Protein AF-A0A8H5HR33-F1 (afdb_monomer)

Structure (mmCIF, N/CA/C/O backbone):
data_AF-A0A8H5HR33-F1
#
_entry.id   AF-A0A8H5HR33-F1
#
loop_
_atom_site.group_PDB
_atom_site.id
_atom_site.type_symbol
_atom_site.label_atom_id
_atom_site.label_alt_id
_atom_site.label_comp_id
_atom_site.label_asym_id
_atom_site.label_entity_id
_atom_site.label_seq_id
_atom_site.pdbx_PDB_ins_code
_atom_site.Cartn_x
_atom_site.Cartn_y
_atom_site.Cartn_z
_atom_site.occupancy
_atom_site.B_iso_or_equiv
_atom_site.auth_seq_id
_atom_site.auth_comp_id
_atom_site.auth_asym_id
_atom_site.auth_atom_id
_atom_site.pdbx_PDB_model_num
ATOM 1 N N . MET A 1 1 ? 7.075 -16.336 92.553 1.00 42.78 1 MET A N 1
ATOM 2 C CA . MET A 1 1 ? 7.978 -15.197 92.285 1.00 42.78 1 MET A CA 1
ATOM 3 C C . MET A 1 1 ? 7.146 -14.008 91.811 1.00 42.78 1 MET A C 1
ATOM 5 O O . MET A 1 1 ? 6.263 -14.226 91.002 1.00 42.78 1 MET A O 1
ATOM 9 N N . ALA A 1 2 ? 7.420 -12.825 92.387 1.00 45.81 2 ALA A N 1
ATOM 10 C CA . ALA A 1 2 ? 7.205 -11.441 91.902 1.00 45.81 2 ALA A CA 1
ATOM 11 C C . ALA A 1 2 ? 5.854 -11.058 91.227 1.00 45.81 2 ALA A C 1
ATOM 13 O O . ALA A 1 2 ? 5.555 -11.511 90.136 1.00 45.81 2 ALA A O 1
ATOM 14 N N . ARG A 1 3 ? 4.968 -10.295 91.904 1.00 43.72 3 ARG A N 1
ATOM 15 C CA . ARG A 1 3 ? 4.851 -8.801 91.994 1.00 43.72 3 ARG A CA 1
ATOM 16 C C . ARG A 1 3 ? 4.029 -8.199 90.823 1.00 43.72 3 ARG A C 1
ATOM 18 O O . ARG A 1 3 ? 4.468 -8.273 89.694 1.00 43.72 3 ARG A O 1
ATOM 25 N N . SER A 1 4 ? 2.807 -7.683 91.067 1.00 41.06 4 SER A N 1
ATOM 26 C CA . SER A 1 4 ? 2.490 -6.276 91.465 1.00 41.06 4 SER A CA 1
ATOM 27 C C . SER A 1 4 ? 2.310 -5.370 90.227 1.00 41.06 4 SER A C 1
ATOM 29 O O . SER A 1 4 ? 3.161 -5.430 89.361 1.00 41.06 4 SER A O 1
ATOM 31 N N . ARG A 1 5 ? 1.338 -4.460 90.046 1.00 48.19 5 ARG A N 1
ATOM 32 C CA . ARG A 1 5 ? 0.238 -3.821 90.817 1.00 48.19 5 ARG A CA 1
ATOM 33 C C . ARG A 1 5 ? -0.598 -3.013 89.775 1.00 48.19 5 ARG A C 1
ATOM 35 O O . ARG A 1 5 ? -0.009 -2.603 88.789 1.00 48.19 5 ARG A O 1
ATOM 42 N N . LYS A 1 6 ? -1.936 -2.878 89.913 1.00 41.66 6 LYS A N 1
ATOM 43 C CA . LYS A 1 6 ? -2.703 -1.642 90.300 1.00 41.66 6 LYS A CA 1
ATOM 44 C C . LYS A 1 6 ? -2.558 -0.476 89.283 1.00 41.66 6 LYS A C 1
ATOM 46 O O . LYS A 1 6 ? -1.456 -0.209 88.859 1.00 41.66 6 LYS A O 1
ATOM 51 N N . SER A 1 7 ? -3.538 0.343 88.902 1.00 39.16 7 SER A N 1
ATOM 52 C CA . SER A 1 7 ? -4.813 0.795 89.481 1.00 39.16 7 SER A CA 1
ATOM 53 C C . SER A 1 7 ? -5.535 1.622 88.386 1.00 39.16 7 SER A C 1
ATOM 55 O O . SER A 1 7 ? -4.840 2.266 87.614 1.00 39.16 7 SER A O 1
ATOM 57 N N . LYS A 1 8 ? -6.859 1.541 88.212 1.00 41.00 8 LYS A N 1
ATOM 58 C CA . LYS A 1 8 ? -7.897 2.430 88.795 1.00 41.00 8 LYS A CA 1
ATOM 59 C C . LYS A 1 8 ? -8.090 3.777 88.061 1.00 41.00 8 LYS A C 1
ATOM 61 O O . LYS A 1 8 ? -7.133 4.515 87.892 1.00 41.00 8 LYS A O 1
ATOM 66 N N . HIS A 1 9 ? -9.379 4.111 87.885 1.00 35.78 9 HIS A N 1
ATOM 67 C CA . HIS A 1 9 ? -9.977 5.445 87.667 1.00 35.78 9 HIS A CA 1
ATOM 68 C C . HIS A 1 9 ? -9.921 5.998 86.234 1.00 35.78 9 HIS A C 1
ATOM 70 O O . HIS A 1 9 ? -8.937 5.800 85.548 1.00 35.78 9 HIS A O 1
ATOM 76 N N . SER A 1 10 ? -10.904 6.738 85.725 1.00 32.34 10 SER A N 1
ATOM 77 C CA . SER A 1 10 ? -12.262 7.056 86.169 1.00 32.34 10 SER A CA 1
ATOM 78 C C . SER A 1 10 ? -13.011 7.571 84.946 1.00 32.34 10 SER A C 1
ATOM 80 O O . SER A 1 10 ? -12.447 8.282 84.125 1.00 32.34 10 SER A O 1
ATOM 82 N N . GLN A 1 11 ? -14.287 7.238 84.895 1.00 48.03 11 GLN A N 1
ATOM 83 C CA . GLN A 1 11 ? -15.354 7.937 84.189 1.00 48.03 11 GLN A CA 1
ATOM 84 C C . GLN A 1 11 ? -15.266 9.464 84.399 1.00 48.03 11 GLN A C 1
ATOM 86 O O . GLN A 1 11 ? -15.135 9.839 85.561 1.00 48.03 11 GLN A O 1
ATOM 91 N N . VAL A 1 12 ?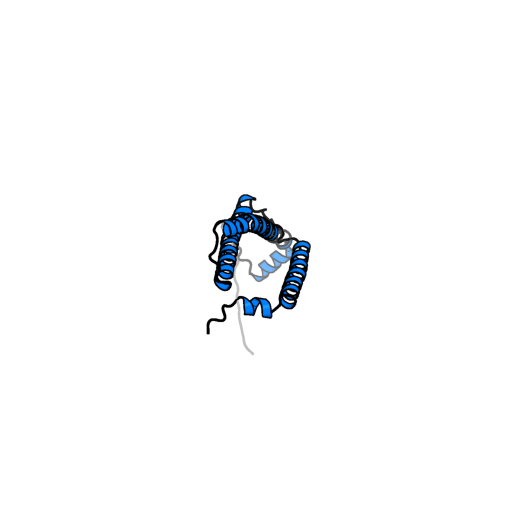 -15.375 10.296 83.348 1.00 33.28 12 VAL A N 1
ATOM 92 C CA . VAL A 1 12 ? -16.140 11.570 83.312 1.00 33.28 12 VAL A CA 1
ATOM 93 C C . VAL A 1 12 ? -16.407 11.970 81.845 1.00 33.28 12 VAL A C 1
ATOM 95 O O . VAL A 1 12 ? -15.515 11.987 81.006 1.00 33.28 12 VAL A O 1
ATOM 98 N N . ASP A 1 13 ? -17.685 12.249 81.624 1.00 42.72 13 ASP A N 1
ATOM 99 C CA . ASP A 1 13 ? -18.438 12.796 80.493 1.00 42.72 13 ASP A CA 1
ATOM 100 C C . ASP A 1 13 ? -18.051 14.247 80.135 1.00 42.72 13 ASP A C 1
ATOM 102 O O . ASP A 1 13 ? -17.783 15.014 81.057 1.00 42.72 13 ASP A O 1
ATOM 106 N N . SER A 1 14 ? -18.048 14.635 78.849 1.00 32.28 14 SER A N 1
ATOM 107 C CA . SER A 1 14 ? -18.233 16.021 78.349 1.00 32.28 14 SER A CA 1
ATOM 108 C C . SER A 1 14 ? -18.225 16.070 76.810 1.00 32.28 14 SER A C 1
ATOM 110 O O . SER A 1 14 ? -17.175 16.061 76.178 1.00 32.28 14 SER A O 1
ATOM 112 N N . SER A 1 15 ? -19.426 16.114 76.241 1.00 40.84 15 SER A N 1
ATOM 113 C CA . SER A 1 15 ? -19.869 16.876 75.064 1.00 40.84 15 SER A CA 1
ATOM 114 C C . SER A 1 15 ? -18.819 17.606 74.201 1.00 40.84 15 SER A C 1
ATOM 116 O O . SER A 1 15 ? -18.403 18.698 74.572 1.00 40.84 15 SER A O 1
ATOM 118 N N . GLU A 1 16 ? -18.558 17.110 72.985 1.00 37.34 16 GLU A N 1
ATOM 119 C CA . GLU A 1 16 ? -18.146 17.912 71.815 1.00 37.34 16 GLU A CA 1
ATOM 120 C C . GLU A 1 16 ? -18.753 17.319 70.521 1.00 37.34 16 GLU A C 1
ATOM 122 O O . GLU A 1 16 ? -19.036 16.125 70.431 1.00 37.34 16 GLU A O 1
ATOM 127 N N . GLU A 1 17 ? -19.041 18.198 69.561 1.00 38.94 17 GLU A N 1
ATOM 128 C CA . GLU A 1 17 ? -19.756 17.984 68.294 1.00 38.94 17 GLU A CA 1
ATOM 129 C C . GLU A 1 17 ? -19.160 16.907 67.353 1.00 38.94 17 GLU A C 1
ATOM 131 O O . GLU A 1 17 ? -17.983 16.562 67.456 1.00 38.94 17 GLU A O 1
ATOM 136 N N . PRO A 1 18 ? -19.947 16.366 66.393 1.00 43.78 18 PRO A N 1
ATOM 137 C CA . PRO A 1 18 ? -19.575 15.183 65.627 1.00 43.78 18 PRO A CA 1
ATOM 138 C C . PRO A 1 18 ? -18.646 15.533 64.456 1.00 43.78 18 PRO A C 1
ATOM 140 O O . PRO A 1 18 ? -19.072 15.638 63.306 1.00 43.78 18 PRO A O 1
ATOM 143 N N . THR A 1 19 ? -17.349 15.647 64.716 1.00 39.72 19 THR A N 1
ATOM 144 C CA . THR A 1 19 ? -16.307 15.531 63.686 1.00 39.72 19 THR A CA 1
ATOM 145 C C . THR A 1 19 ? -15.892 14.065 63.584 1.00 39.72 19 THR A C 1
ATOM 147 O O . THR A 1 19 ? -14.929 13.593 64.179 1.00 39.72 19 THR A O 1
ATOM 150 N N . GLY A 1 20 ? -16.712 13.301 62.858 1.00 44.59 20 GLY A N 1
ATOM 151 C CA . GLY A 1 20 ? -16.560 11.862 62.658 1.00 44.59 20 GLY A CA 1
ATOM 152 C C . GLY A 1 20 ? -15.362 11.492 61.785 1.00 44.59 20 GLY A C 1
ATOM 153 O O . GLY A 1 20 ? -15.531 11.098 60.637 1.00 44.59 20 GLY A O 1
ATOM 154 N N . THR A 1 21 ? -14.159 11.560 62.341 1.00 45.94 21 THR A N 1
ATOM 155 C CA . THR A 1 21 ? -13.017 10.748 61.909 1.00 45.94 21 THR A CA 1
ATOM 156 C C . THR A 1 21 ? -12.676 9.802 63.046 1.00 45.94 21 THR A C 1
ATOM 158 O O . THR A 1 21 ? -11.679 9.952 63.745 1.00 45.94 21 THR A O 1
ATOM 161 N N . THR A 1 22 ? -13.563 8.835 63.274 1.00 50.38 22 THR A N 1
ATOM 162 C CA . THR A 1 22 ? -13.191 7.620 63.990 1.00 50.38 22 THR A CA 1
ATOM 163 C C . THR A 1 22 ? -12.122 6.962 63.126 1.00 50.38 22 THR A C 1
ATOM 165 O O . THR A 1 22 ? -12.430 6.446 62.052 1.00 50.38 22 THR A O 1
ATOM 168 N N . GLU A 1 23 ? -10.858 7.066 63.531 1.00 55.81 23 GLU A N 1
ATOM 169 C CA . GLU A 1 23 ? -9.756 6.309 62.939 1.00 55.81 23 GLU A CA 1
ATOM 170 C C . GLU A 1 23 ? -9.987 4.835 63.279 1.00 55.81 23 GLU A C 1
ATOM 172 O O . GLU A 1 23 ? -9.466 4.290 64.248 1.00 55.81 23 GLU A O 1
ATOM 177 N N . ILE A 1 24 ? -10.890 4.214 62.521 1.00 62.38 24 ILE A N 1
ATOM 178 C CA . ILE A 1 24 ? -11.118 2.776 62.536 1.00 62.38 24 ILE A CA 1
ATOM 179 C C . ILE A 1 24 ? -9.768 2.147 62.178 1.00 62.38 24 ILE A C 1
ATOM 181 O O . ILE A 1 24 ? -9.190 2.547 61.159 1.00 62.38 24 ILE A O 1
ATOM 185 N N . PRO A 1 25 ? -9.247 1.209 62.980 1.00 75.25 25 PRO A N 1
ATOM 186 C CA . PRO A 1 25 ? -7.977 0.575 62.681 1.00 75.2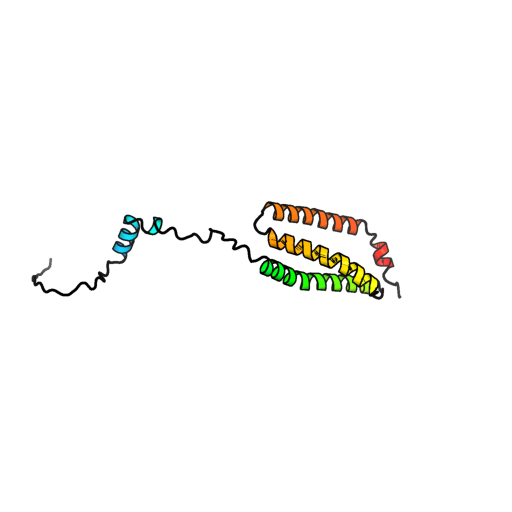5 25 PRO A CA 1
ATOM 187 C C . PRO A 1 25 ? -8.082 -0.166 61.339 1.00 75.25 25 PRO A C 1
ATOM 189 O O . PRO A 1 25 ? -9.145 -0.642 60.934 1.00 75.25 25 PRO A O 1
ATOM 192 N N . GLU A 1 26 ? -6.990 -0.157 60.581 1.00 69.62 26 GLU A N 1
ATOM 193 C CA . GLU A 1 26 ? -6.956 -0.568 59.171 1.00 69.62 26 GLU A CA 1
ATOM 194 C C . GLU A 1 26 ? -7.473 -1.997 58.930 1.00 69.62 26 GLU A C 1
ATOM 196 O O . GLU A 1 26 ? -8.102 -2.276 57.911 1.00 69.62 26 GLU A O 1
ATOM 201 N N . ASP A 1 27 ? -7.305 -2.891 59.899 1.00 73.94 27 ASP A N 1
ATOM 202 C CA . ASP A 1 27 ? -7.838 -4.252 59.906 1.00 73.94 27 ASP A CA 1
ATOM 203 C C . ASP A 1 27 ? -9.373 -4.304 60.000 1.00 73.94 27 ASP A C 1
ATOM 205 O O . ASP A 1 27 ? -10.017 -5.095 59.301 1.00 73.94 27 ASP A O 1
ATOM 209 N N . GLU A 1 28 ? -9.985 -3.429 60.798 1.00 71.31 28 GLU A N 1
ATOM 210 C CA . GLU A 1 28 ? -11.442 -3.312 60.875 1.00 71.31 28 GLU A CA 1
ATOM 211 C C . GLU A 1 28 ? -12.031 -2.660 59.620 1.00 71.31 28 GLU A C 1
ATOM 213 O O . GLU A 1 28 ? -13.114 -3.056 59.183 1.00 71.31 28 GLU A O 1
ATOM 218 N N . GLN A 1 29 ? -11.302 -1.750 58.967 1.00 74.44 29 GLN A N 1
ATOM 219 C CA . GLN A 1 29 ? -11.711 -1.182 57.678 1.00 74.44 29 GLN A CA 1
ATOM 220 C C . GLN A 1 29 ? -11.800 -2.260 56.591 1.00 74.44 29 GLN A C 1
ATOM 222 O O . GLN A 1 29 ? -12.806 -2.340 55.885 1.00 74.44 29 GLN A O 1
ATOM 227 N N . TRP A 1 30 ? -10.794 -3.135 56.485 1.00 74.06 30 TRP A N 1
ATOM 228 C CA 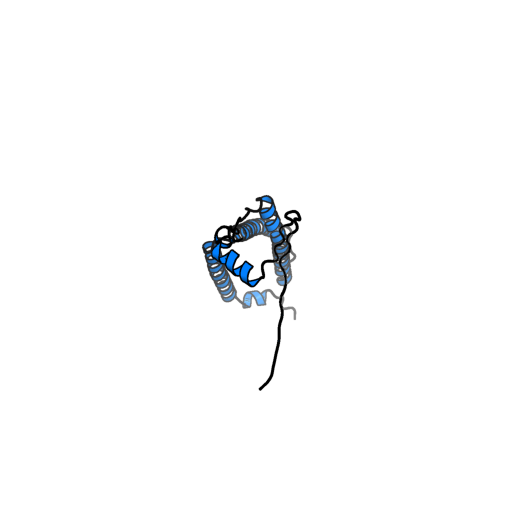. TRP A 1 30 ? -10.808 -4.241 55.521 1.00 74.06 30 TRP A CA 1
ATOM 229 C C . TRP A 1 30 ? -11.956 -5.219 55.774 1.00 74.06 30 TRP A C 1
ATOM 231 O O . TRP A 1 30 ? -12.590 -5.679 54.821 1.00 74.06 30 TRP A O 1
ATOM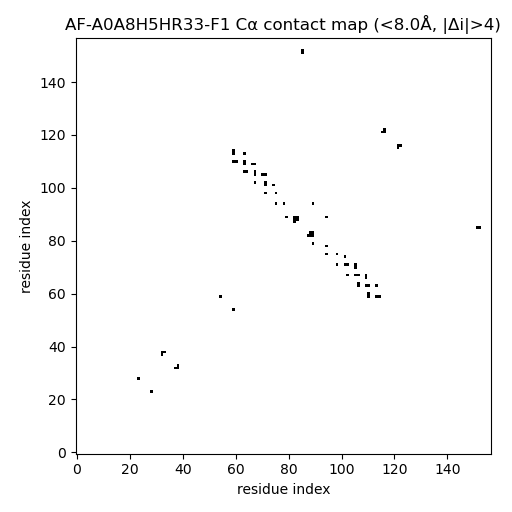 241 N N . ARG A 1 31 ? -12.276 -5.493 57.046 1.00 77.88 31 ARG A N 1
ATOM 242 C CA . ARG A 1 31 ? -13.427 -6.330 57.410 1.00 77.88 31 ARG A CA 1
ATOM 243 C C . ARG A 1 31 ? -14.747 -5.683 56.994 1.00 77.88 31 ARG A C 1
ATOM 245 O O . ARG A 1 31 ? -15.571 -6.339 56.366 1.00 77.88 31 ARG A O 1
ATOM 252 N N . LEU A 1 32 ? -14.915 -4.388 57.263 1.00 78.88 32 LEU A N 1
ATOM 253 C CA . LEU A 1 32 ? -16.110 -3.623 56.898 1.00 78.88 32 LEU A CA 1
ATOM 254 C C . LEU A 1 32 ? -16.295 -3.511 55.378 1.00 78.88 32 LEU A C 1
ATOM 256 O O . LEU A 1 32 ? -17.417 -3.619 54.888 1.00 78.88 32 LEU A O 1
ATOM 260 N N . ILE A 1 33 ? -15.220 -3.333 54.607 1.00 73.44 33 ILE A N 1
ATOM 261 C CA . ILE A 1 33 ? -15.270 -3.293 53.134 1.00 73.44 33 ILE A CA 1
ATOM 262 C C . ILE A 1 33 ? -15.724 -4.645 52.565 1.00 73.44 33 ILE A C 1
ATOM 264 O O . ILE A 1 33 ? -16.509 -4.680 51.613 1.00 73.44 33 ILE A O 1
ATOM 268 N N . ASN A 1 34 ? -15.272 -5.749 53.166 1.00 76.06 34 ASN A N 1
ATOM 269 C CA . ASN A 1 34 ? -15.629 -7.097 52.732 1.00 76.06 34 ASN A CA 1
ATOM 270 C C . ASN A 1 34 ? -17.072 -7.467 53.134 1.00 76.06 34 ASN A C 1
ATOM 272 O O . ASN A 1 34 ? -17.828 -7.965 52.301 1.00 76.06 34 ASN A O 1
ATOM 276 N N . ASP A 1 35 ? -17.480 -7.144 54.368 1.00 76.00 35 ASP A N 1
ATOM 277 C CA . ASP A 1 35 ? -18.828 -7.412 54.898 1.00 76.00 35 ASP A CA 1
ATOM 278 C C . ASP A 1 35 ? -19.904 -6.521 54.251 1.00 76.00 35 ASP A C 1
ATOM 280 O O . ASP A 1 35 ? -21.031 -6.961 54.024 1.00 76.00 35 ASP A O 1
ATOM 284 N N . SER A 1 36 ? -19.577 -5.267 53.916 1.00 74.50 36 SER A N 1
ATOM 285 C CA . SER A 1 36 ? -20.516 -4.332 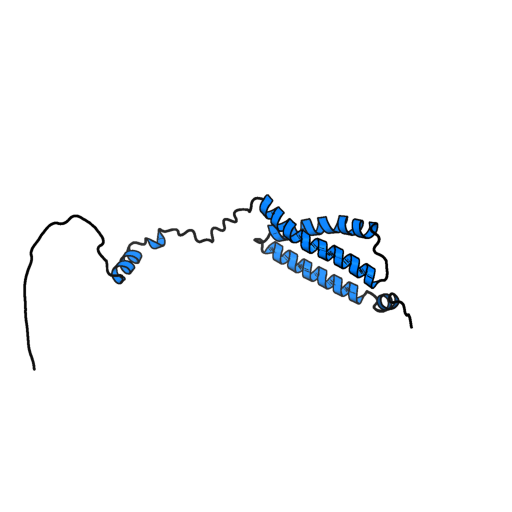53.274 1.00 74.50 36 SER A CA 1
ATOM 286 C C . SER A 1 36 ? -20.768 -4.636 51.795 1.00 74.50 36 SER A C 1
ATOM 288 O O . SER A 1 36 ? -21.712 -4.101 51.209 1.00 74.50 36 SER A O 1
ATOM 290 N N . GLY A 1 37 ? -19.921 -5.456 51.163 1.00 67.56 37 GLY A N 1
ATOM 291 C CA . GLY A 1 37 ? -20.014 -5.768 49.737 1.00 67.56 37 GLY A CA 1
ATOM 292 C C . GLY A 1 37 ? -19.891 -4.541 48.822 1.00 67.56 37 GLY A C 1
ATOM 293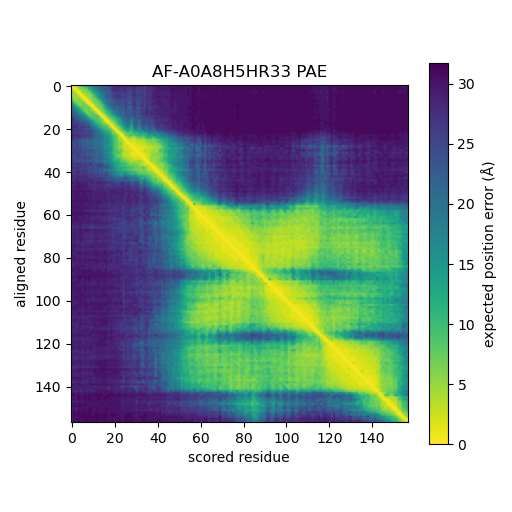 O O . GLY A 1 37 ? -20.224 -4.632 47.638 1.00 67.56 37 GLY A O 1
ATOM 294 N N . ILE A 1 38 ? -19.415 -3.398 49.336 1.00 70.75 38 ILE A N 1
ATOM 295 C CA . ILE A 1 38 ? -19.281 -2.135 48.591 1.00 70.75 38 ILE A CA 1
ATOM 296 C C . ILE A 1 38 ? -18.398 -2.315 47.354 1.00 70.75 38 ILE A C 1
ATOM 298 O O . ILE A 1 38 ? -18.712 -1.777 46.295 1.00 70.75 38 ILE A O 1
ATOM 302 N N . LEU A 1 39 ? -17.358 -3.146 47.453 1.00 61.06 39 LEU A N 1
ATOM 303 C CA . LEU A 1 39 ? -16.455 -3.447 46.343 1.00 61.06 39 LEU A CA 1
ATOM 304 C C . LEU A 1 39 ? -17.154 -4.172 45.176 1.00 61.06 39 LEU A C 1
ATOM 306 O O . LEU A 1 39 ? -16.785 -3.964 44.027 1.00 61.06 39 LEU A O 1
ATOM 310 N N . ASN A 1 40 ? -18.190 -4.975 45.455 1.00 64.38 40 ASN A N 1
ATOM 311 C CA . ASN A 1 40 ? -18.993 -5.646 44.423 1.00 64.38 40 ASN A CA 1
ATOM 312 C C . ASN A 1 40 ? -20.071 -4.730 43.827 1.00 64.38 40 ASN A C 1
ATOM 314 O O . ASN A 1 40 ? -20.547 -4.973 42.720 1.00 64.38 40 ASN A O 1
ATOM 318 N N . LYS A 1 41 ? -20.490 -3.702 44.575 1.00 61.75 41 LYS A N 1
ATOM 319 C CA . LYS A 1 41 ? -21.522 -2.746 44.153 1.00 61.75 41 LYS A CA 1
ATOM 320 C C . LYS A 1 41 ? -20.948 -1.587 43.344 1.00 61.75 41 LYS A C 1
ATOM 322 O O . LYS A 1 41 ? -21.654 -0.994 42.532 1.00 61.75 41 LYS A O 1
ATOM 327 N N . LEU A 1 42 ? -19.664 -1.296 43.528 1.00 59.78 42 LEU A N 1
ATOM 328 C CA . LEU A 1 42 ? -18.891 -0.528 42.573 1.00 59.78 42 LEU A CA 1
ATOM 329 C C . LEU A 1 42 ? -18.685 -1.419 41.350 1.00 59.78 42 LEU A C 1
ATOM 331 O O . LEU A 1 42 ? -17.712 -2.163 41.247 1.00 59.78 42 LEU A O 1
ATOM 335 N N . THR A 1 43 ? -19.615 -1.333 40.400 1.00 55.44 43 THR A N 1
ATOM 336 C CA . THR A 1 43 ? -19.298 -1.575 38.996 1.00 55.44 43 THR A CA 1
ATOM 337 C C . THR A 1 43 ? -18.234 -0.548 38.635 1.00 55.44 43 THR A C 1
ATOM 339 O O . THR A 1 43 ? -18.532 0.519 38.116 1.00 55.44 43 THR A O 1
ATOM 342 N N . ILE A 1 44 ? -16.982 -0.830 39.000 1.00 59.09 44 ILE A N 1
ATOM 343 C CA . ILE A 1 44 ? -15.835 -0.233 38.345 1.00 59.09 44 ILE A CA 1
ATOM 344 C C . ILE A 1 44 ? -16.095 -0.604 36.892 1.00 59.09 44 ILE A C 1
ATOM 346 O O . ILE A 1 44 ? -16.138 -1.812 36.615 1.00 59.09 44 ILE A O 1
ATOM 350 N N . PRO A 1 45 ? -16.367 0.356 35.990 1.00 51.91 45 PRO A N 1
ATOM 351 C CA . PRO A 1 45 ? -16.318 0.038 34.583 1.00 51.91 45 PRO A CA 1
ATOM 352 C C . PRO A 1 45 ? -14.918 -0.529 34.406 1.00 51.91 45 PRO A C 1
ATOM 354 O O . PRO A 1 45 ? -13.913 0.172 34.540 1.00 51.91 45 PRO A O 1
ATOM 357 N N . ARG A 1 46 ? -14.826 -1.856 34.245 1.00 48.44 46 ARG A N 1
ATOM 358 C CA . ARG A 1 46 ? -13.616 -2.440 33.696 1.00 48.44 46 ARG A CA 1
ATOM 359 C C . ARG A 1 46 ? -13.395 -1.589 32.459 1.00 48.44 46 ARG A C 1
ATOM 361 O O . ARG A 1 46 ? -14.321 -1.463 31.662 1.00 48.44 46 ARG A O 1
ATOM 368 N N . ALA A 1 47 ? -12.200 -1.049 32.284 1.00 51.09 47 ALA A N 1
ATOM 369 C CA . ALA A 1 47 ? -11.755 -0.476 31.017 1.00 51.09 47 ALA A CA 1
ATOM 370 C C . ALA A 1 47 ? -11.658 -1.563 29.908 1.00 51.09 47 ALA A C 1
ATOM 372 O O . ALA A 1 47 ? -10.713 -1.604 29.134 1.00 51.09 47 ALA A O 1
ATOM 373 N N . ASN A 1 48 ? -12.610 -2.499 29.917 1.00 44.28 48 ASN A N 1
ATOM 374 C CA . ASN A 1 48 ? -12.955 -3.507 28.938 1.00 44.28 48 ASN A CA 1
ATOM 375 C C . ASN A 1 48 ? -14.413 -3.332 28.478 1.00 44.28 48 ASN A C 1
ATOM 377 O O . ASN A 1 48 ? -14.843 -4.112 27.633 1.00 44.28 48 ASN A O 1
ATOM 381 N N . ASP A 1 49 ? -15.156 -2.325 28.959 1.00 43.06 49 ASP A N 1
ATOM 382 C CA . ASP A 1 49 ? -15.995 -1.591 28.015 1.00 43.06 49 ASP A CA 1
ATOM 383 C C . ASP A 1 49 ? -15.007 -0.887 27.101 1.00 43.06 49 ASP A C 1
ATOM 385 O O . ASP A 1 49 ? -14.513 0.210 27.349 1.00 43.06 49 ASP A O 1
ATOM 389 N N . SER A 1 50 ? -14.598 -1.648 26.090 1.00 47.06 50 SER A N 1
ATOM 390 C CA . SER A 1 50 ? -14.090 -1.121 24.850 1.00 47.06 50 SER A CA 1
ATOM 391 C C . SER A 1 50 ? -15.230 -0.300 24.268 1.00 47.06 50 SER A C 1
ATOM 393 O O . SER A 1 50 ? -15.884 -0.702 23.309 1.00 47.06 50 SER A O 1
ATOM 395 N N . ASP A 1 51 ? -15.426 0.884 24.835 1.00 45.12 51 ASP A N 1
ATOM 396 C CA . ASP A 1 51 ? -15.579 2.068 24.030 1.00 45.12 51 ASP A CA 1
ATOM 397 C C . ASP A 1 51 ? -14.324 2.097 23.139 1.00 45.12 51 ASP A C 1
ATOM 399 O O . ASP A 1 51 ? -13.349 2.815 23.354 1.00 45.12 51 ASP A O 1
ATOM 403 N N . GLU A 1 52 ? -14.339 1.248 22.105 1.00 51.91 52 GLU A N 1
ATOM 404 C CA . GLU A 1 52 ? -13.982 1.681 20.773 1.00 51.91 52 GLU A CA 1
ATOM 405 C C . GLU A 1 52 ? -14.857 2.916 20.535 1.00 51.91 52 GLU A C 1
ATOM 407 O O . GLU A 1 52 ? -15.886 2.846 19.866 1.00 51.91 52 GLU A O 1
ATOM 412 N N . GLU A 1 53 ? -14.505 4.046 21.164 1.00 53.25 53 GLU A N 1
ATOM 413 C CA . GLU A 1 53 ? -14.875 5.355 20.675 1.00 53.25 53 GLU A CA 1
ATOM 414 C C . GLU A 1 53 ? -14.360 5.300 19.255 1.00 53.25 53 GLU A C 1
ATOM 416 O O . GLU A 1 53 ? -13.151 5.348 19.020 1.00 53.25 53 GLU A O 1
ATOM 421 N N . ALA A 1 54 ? -15.280 4.997 18.337 1.00 56.22 54 ALA A N 1
ATOM 422 C CA . ALA A 1 54 ? -15.036 4.978 16.922 1.00 56.22 54 ALA A CA 1
ATOM 423 C C . ALA A 1 54 ? -14.415 6.336 16.658 1.00 56.22 54 ALA A C 1
ATOM 425 O O . ALA A 1 54 ? -15.125 7.347 16.683 1.00 56.22 54 ALA A O 1
ATOM 426 N N . LEU A 1 55 ? -13.080 6.352 16.550 1.00 57.03 55 LEU A N 1
ATOM 427 C CA . LEU A 1 55 ? -12.326 7.565 16.312 1.00 57.03 55 LEU A CA 1
ATOM 428 C C . LEU A 1 55 ? -13.074 8.236 15.171 1.00 57.03 55 LEU A C 1
ATOM 430 O O . LEU A 1 55 ? -13.372 7.548 14.184 1.00 57.03 55 LEU A O 1
ATOM 434 N N . PRO A 1 56 ? -13.500 9.501 15.331 1.00 74.75 56 PRO A N 1
ATOM 435 C CA . PRO A 1 56 ? -14.302 10.154 14.312 1.00 74.75 56 PRO A CA 1
ATOM 436 C C . PRO A 1 56 ? -13.620 9.893 12.973 1.00 74.75 56 PRO A C 1
ATOM 438 O O . PRO A 1 56 ? -12.402 10.015 12.906 1.00 74.75 56 PRO A O 1
ATOM 441 N N . LEU A 1 57 ? -14.362 9.479 11.937 1.00 70.12 57 LEU A N 1
ATOM 442 C CA . LEU A 1 57 ? -13.792 8.995 10.663 1.00 70.12 57 LEU A CA 1
ATOM 443 C C . LEU A 1 57 ? -12.641 9.881 10.137 1.00 70.12 57 LEU A C 1
ATOM 445 O O . LEU A 1 57 ? -11.720 9.396 9.490 1.00 70.12 57 LEU A O 1
ATOM 449 N N . ALA A 1 58 ? -12.669 11.179 10.455 1.00 73.19 58 ALA A N 1
ATOM 450 C CA . ALA A 1 58 ? -11.590 12.133 10.224 1.00 73.19 58 ALA A CA 1
ATOM 451 C C . ALA A 1 58 ? -10.232 11.754 10.857 1.00 73.19 58 ALA A C 1
ATOM 453 O O . ALA A 1 58 ? -9.213 11.860 10.182 1.00 73.19 58 ALA A O 1
ATOM 454 N N . GLU A 1 59 ? -10.188 11.322 12.115 1.00 78.75 59 GLU A N 1
ATOM 455 C CA . GLU A 1 59 ? -8.967 10.919 12.821 1.00 78.75 59 GLU A CA 1
ATOM 456 C C . GLU A 1 59 ? -8.429 9.578 12.308 1.00 78.75 59 GLU A C 1
ATOM 458 O O . GLU A 1 59 ? -7.218 9.409 12.150 1.00 78.75 59 GLU A O 1
ATOM 463 N N . GLU A 1 60 ? -9.319 8.662 11.922 1.00 75.81 60 GLU A N 1
ATOM 464 C CA . GLU A 1 60 ? -8.935 7.422 11.245 1.00 75.81 60 GLU A CA 1
ATOM 465 C C . GLU A 1 60 ? -8.325 7.692 9.861 1.00 75.81 60 GLU A C 1
ATOM 467 O O . GLU A 1 60 ? -7.237 7.201 9.548 1.00 75.81 60 GLU A O 1
ATOM 472 N N . ILE A 1 61 ? -8.980 8.526 9.046 1.00 80.50 61 ILE A N 1
ATOM 473 C CA . ILE A 1 61 ? -8.471 8.952 7.736 1.00 80.50 61 ILE A CA 1
ATOM 474 C C . ILE A 1 61 ? -7.147 9.703 7.900 1.00 80.50 61 ILE A C 1
ATOM 476 O O . ILE A 1 61 ? -6.217 9.478 7.127 1.00 80.50 61 ILE A O 1
ATOM 480 N N . PHE A 1 62 ? -7.027 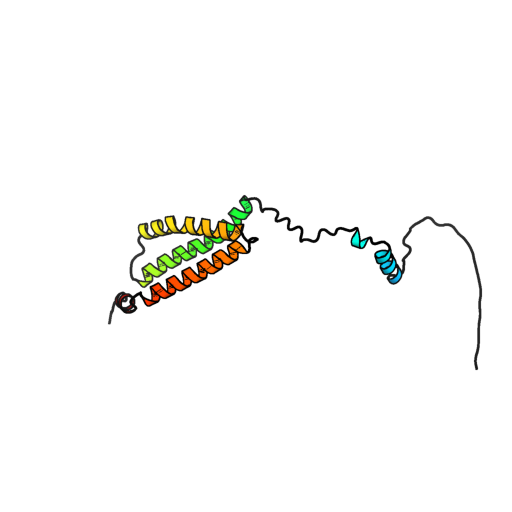10.563 8.912 1.00 82.50 62 PHE A N 1
ATOM 481 C CA . PHE A 1 62 ? -5.793 11.285 9.200 1.00 82.50 62 PHE A CA 1
ATOM 482 C C . PHE A 1 62 ? -4.646 10.324 9.526 1.00 82.50 62 PHE A C 1
ATOM 484 O O . PHE A 1 62 ? -3.579 10.415 8.918 1.00 82.50 62 PHE A O 1
ATOM 491 N N . ASN A 1 63 ? -4.872 9.352 10.411 1.00 80.94 63 ASN A N 1
ATOM 492 C CA . ASN A 1 63 ? -3.870 8.347 10.759 1.00 80.94 63 ASN A CA 1
ATOM 493 C C . ASN A 1 63 ? -3.485 7.475 9.547 1.00 80.94 63 ASN A C 1
ATOM 495 O O . ASN A 1 63 ? -2.307 7.188 9.319 1.00 80.94 63 ASN A O 1
ATOM 499 N N . ALA A 1 64 ? -4.460 7.116 8.706 1.00 82.62 64 ALA A N 1
ATOM 500 C CA . ALA A 1 64 ? -4.204 6.415 7.453 1.00 82.62 64 ALA A CA 1
ATOM 501 C C . ALA A 1 64 ? -3.334 7.255 6.502 1.00 82.62 64 ALA A C 1
ATOM 503 O O . ALA A 1 64 ? -2.345 6.746 5.980 1.00 82.62 64 ALA A O 1
ATOM 504 N N . ILE A 1 65 ? -3.627 8.547 6.319 1.00 83.75 65 ILE A N 1
ATOM 505 C CA . ILE A 1 65 ? -2.825 9.460 5.485 1.00 83.75 65 ILE A CA 1
ATOM 506 C C . ILE A 1 65 ? -1.392 9.572 6.016 1.00 83.75 65 ILE A C 1
ATOM 508 O O . ILE A 1 65 ? -0.446 9.471 5.232 1.00 83.75 65 ILE A O 1
ATOM 512 N N . VAL A 1 66 ? -1.220 9.706 7.333 1.00 87.62 66 VAL A N 1
ATOM 513 C CA . VAL A 1 66 ? 0.102 9.751 7.979 1.00 87.62 66 VAL A CA 1
ATOM 514 C C . VAL A 1 66 ? 0.921 8.493 7.670 1.00 87.62 66 VAL A C 1
ATOM 516 O O . VAL A 1 66 ? 2.129 8.599 7.477 1.00 87.62 66 VAL A O 1
ATOM 519 N N . MET A 1 67 ? 0.288 7.322 7.537 1.00 84.50 67 MET A N 1
ATOM 520 C CA . MET A 1 67 ? 0.955 6.087 7.099 1.00 84.50 67 MET A CA 1
ATOM 521 C C . MET A 1 67 ? 1.133 5.969 5.580 1.00 84.50 67 MET A C 1
ATOM 523 O O . MET A 1 67 ? 2.131 5.412 5.121 1.00 84.50 67 MET A O 1
ATOM 527 N N . ILE A 1 68 ? 0.216 6.504 4.775 1.00 87.75 68 ILE A N 1
ATOM 528 C CA . ILE A 1 68 ? 0.311 6.477 3.307 1.00 87.75 68 ILE A CA 1
ATOM 529 C C . ILE A 1 68 ? 1.509 7.304 2.821 1.00 87.75 68 ILE A C 1
ATOM 531 O O . ILE A 1 68 ? 2.177 6.904 1.866 1.00 87.75 68 ILE A O 1
ATOM 535 N N . ILE A 1 69 ? 1.829 8.423 3.479 1.00 87.94 69 ILE A N 1
ATOM 536 C CA . ILE A 1 69 ? 2.954 9.300 3.108 1.00 87.94 69 ILE A CA 1
ATOM 537 C C . ILE A 1 69 ? 4.303 8.548 3.059 1.00 87.94 69 ILE A C 1
ATOM 539 O O . ILE A 1 69 ? 4.917 8.519 1.990 1.00 87.94 69 ILE A O 1
ATOM 543 N N . PRO A 1 70 ? 4.792 7.901 4.135 1.00 90.44 70 PRO A N 1
ATOM 544 C CA . PRO A 1 70 ? 6.059 7.174 4.088 1.00 90.44 70 PRO A CA 1
ATOM 545 C C . PRO A 1 70 ? 6.003 5.932 3.186 1.00 90.44 70 PRO A C 1
ATOM 547 O O . PRO A 1 70 ? 7.004 5.577 2.574 1.00 90.44 70 PRO A O 1
ATOM 550 N N . ILE A 1 71 ? 4.852 5.269 3.045 1.00 88.12 71 ILE A N 1
ATOM 551 C CA . ILE A 1 71 ? 4.742 4.083 2.177 1.00 88.12 71 ILE A CA 1
ATOM 552 C C . ILE A 1 71 ? 4.792 4.480 0.694 1.00 88.12 71 ILE A C 1
ATOM 554 O O . ILE A 1 71 ? 5.464 3.829 -0.107 1.00 88.12 71 ILE A O 1
ATOM 558 N N . SER A 1 72 ? 4.117 5.565 0.318 1.00 86.62 72 SER A N 1
ATOM 559 C CA . SER A 1 72 ? 4.148 6.090 -1.050 1.00 86.62 72 SER A CA 1
ATOM 560 C C . SER A 1 72 ? 5.532 6.614 -1.439 1.00 86.62 72 SER A C 1
ATOM 562 O O . SER A 1 72 ? 5.966 6.377 -2.567 1.00 86.62 72 SER A O 1
ATOM 564 N N . SER A 1 73 ? 6.267 7.239 -0.512 1.00 88.31 73 SER A N 1
ATOM 565 C CA . SER A 1 73 ? 7.649 7.667 -0.763 1.00 88.31 73 SER A CA 1
ATOM 566 C C . SER A 1 73 ? 8.601 6.479 -0.937 1.00 88.31 73 SER A C 1
ATOM 568 O O . SER A 1 73 ? 9.458 6.515 -1.818 1.00 88.31 73 SER A O 1
ATOM 570 N N . LEU A 1 74 ? 8.410 5.391 -0.182 1.00 89.75 74 LEU A N 1
ATOM 571 C CA . LEU A 1 74 ? 9.152 4.143 -0.377 1.00 89.75 74 LEU A CA 1
ATOM 572 C C . LEU A 1 74 ? 8.849 3.491 -1.729 1.00 89.75 74 LEU A C 1
ATOM 574 O O . LEU A 1 74 ? 9.775 3.013 -2.380 1.00 89.75 74 LEU A O 1
ATOM 578 N N . LEU A 1 75 ? 7.590 3.492 -2.183 1.00 87.06 75 LEU A N 1
ATOM 579 C CA . LEU A 1 75 ? 7.262 3.012 -3.530 1.00 87.06 75 LEU A CA 1
ATOM 580 C C . LEU A 1 75 ? 7.940 3.845 -4.616 1.00 87.06 75 LEU A C 1
ATOM 582 O O . LEU A 1 75 ? 8.505 3.280 -5.549 1.00 87.06 75 LEU A O 1
ATOM 586 N N . LEU A 1 76 ? 7.899 5.170 -4.482 1.00 88.62 76 LEU A N 1
ATOM 587 C CA . LEU A 1 76 ? 8.557 6.091 -5.405 1.00 88.62 76 LEU A CA 1
ATOM 588 C C . LEU A 1 76 ? 10.064 5.797 -5.452 1.00 88.62 76 LEU A C 1
ATOM 590 O O . LEU A 1 76 ? 10.634 5.614 -6.527 1.00 88.62 76 LEU A O 1
ATOM 594 N N . LEU A 1 77 ? 10.699 5.677 -4.286 1.00 88.75 77 LEU A N 1
ATOM 595 C CA . LEU A 1 77 ? 12.121 5.370 -4.174 1.00 88.75 77 LEU A CA 1
ATOM 596 C C . LEU A 1 77 ? 12.453 4.005 -4.785 1.00 88.75 77 LEU A C 1
ATOM 598 O O . LEU A 1 77 ? 13.428 3.894 -5.523 1.00 88.75 77 LEU A O 1
ATOM 602 N N . MET A 1 78 ? 11.635 2.981 -4.539 1.00 87.44 78 MET A N 1
ATOM 603 C CA . MET A 1 78 ? 11.821 1.655 -5.127 1.00 87.44 78 MET A CA 1
ATOM 604 C C . MET A 1 78 ? 11.743 1.694 -6.659 1.00 87.44 78 MET A C 1
ATOM 606 O O . MET A 1 78 ? 12.587 1.093 -7.322 1.00 87.44 78 MET A O 1
ATOM 610 N N . GLU A 1 79 ? 10.796 2.440 -7.228 1.00 84.94 79 GLU A N 1
ATOM 611 C CA . GLU A 1 79 ? 10.670 2.611 -8.679 1.00 84.94 79 GLU A CA 1
ATOM 612 C C . GLU A 1 79 ? 11.904 3.305 -9.273 1.00 84.94 79 GLU A C 1
ATOM 614 O O . GLU A 1 79 ? 12.452 2.856 -10.283 1.00 84.94 79 GLU A O 1
ATOM 619 N N . ILE A 1 80 ? 12.399 4.356 -8.612 1.00 85.56 80 ILE A N 1
ATOM 620 C CA . ILE A 1 80 ? 13.631 5.048 -9.005 1.00 85.56 80 ILE A CA 1
ATOM 621 C C . ILE A 1 80 ? 14.828 4.089 -8.950 1.00 85.56 80 ILE A C 1
ATOM 623 O O . ILE A 1 80 ? 15.587 3.995 -9.915 1.00 85.56 80 ILE A O 1
ATOM 627 N N . LEU A 1 81 ? 14.989 3.342 -7.856 1.00 86.75 81 LEU A N 1
ATOM 628 C CA . LEU A 1 81 ? 16.088 2.390 -7.687 1.00 86.75 81 LEU A CA 1
ATOM 629 C C . LEU A 1 81 ? 16.077 1.302 -8.759 1.00 86.75 81 LEU A C 1
ATOM 631 O O . LEU A 1 81 ? 17.143 0.898 -9.214 1.00 86.75 81 LEU A O 1
ATOM 635 N N . ILE A 1 82 ? 14.906 0.808 -9.159 1.00 83.56 82 ILE A N 1
ATOM 636 C CA . ILE A 1 82 ? 14.784 -0.181 -10.237 1.00 83.56 82 ILE A CA 1
ATOM 637 C C . ILE A 1 82 ? 15.293 0.413 -11.554 1.00 83.56 82 ILE A C 1
ATOM 639 O O . ILE A 1 82 ? 16.096 -0.216 -12.240 1.00 83.56 82 ILE A O 1
ATOM 643 N N . HIS A 1 83 ? 14.893 1.640 -11.888 1.00 83.06 83 HIS A N 1
ATOM 644 C CA . HIS A 1 83 ? 15.358 2.312 -13.102 1.00 83.06 83 HIS A CA 1
ATOM 645 C C . HIS A 1 83 ? 16.882 2.503 -13.107 1.00 83.06 83 HIS A C 1
ATOM 647 O O . HIS A 1 83 ? 17.535 2.168 -14.098 1.00 83.06 83 HIS A O 1
ATOM 653 N N . PHE A 1 84 ? 17.456 2.925 -11.976 1.00 81.62 84 PHE A N 1
ATOM 654 C CA . PHE A 1 84 ? 18.907 3.046 -11.816 1.00 81.62 84 PHE A CA 1
ATOM 655 C C . PHE A 1 84 ? 19.638 1.697 -11.901 1.00 81.62 84 PHE A C 1
ATOM 657 O O . PHE A 1 84 ? 20.682 1.623 -12.544 1.00 81.62 84 PHE A O 1
ATOM 664 N N . GLN A 1 85 ? 19.090 0.625 -11.320 1.00 79.44 85 GLN A N 1
ATOM 665 C CA . GLN A 1 85 ? 19.679 -0.722 -11.377 1.00 79.44 85 GLN A CA 1
ATOM 666 C C . GLN A 1 85 ? 19.739 -1.293 -12.800 1.00 79.44 85 GLN A C 1
ATOM 668 O O . GLN A 1 85 ? 20.654 -2.051 -13.109 1.00 79.44 85 GLN A O 1
ATOM 673 N N . TYR A 1 86 ? 18.810 -0.903 -13.676 1.00 77.62 86 TYR A N 1
ATOM 674 C CA . TYR A 1 86 ? 18.797 -1.308 -15.087 1.00 77.62 86 TYR A CA 1
ATOM 675 C C . TYR A 1 86 ? 19.425 -0.275 -16.036 1.00 77.62 86 TYR A C 1
ATOM 677 O O . TYR A 1 86 ? 19.280 -0.401 -17.252 1.00 77.62 86 TYR A O 1
ATOM 685 N N . GLY A 1 87 ? 20.088 0.762 -15.508 1.00 70.56 87 GLY A N 1
ATOM 686 C CA . GLY A 1 87 ? 20.735 1.805 -16.311 1.00 70.56 87 GLY A CA 1
ATOM 687 C C . GLY A 1 87 ? 19.774 2.617 -17.189 1.00 70.56 87 GLY A C 1
ATOM 688 O O . GLY A 1 87 ? 20.202 3.217 -18.173 1.00 70.56 87 GLY A O 1
ATOM 689 N N . LYS A 1 88 ? 18.473 2.624 -16.872 1.00 73.81 88 LYS A N 1
ATOM 690 C CA . LYS A 1 88 ? 17.451 3.385 -17.600 1.00 73.81 88 LYS A CA 1
ATOM 691 C C . LYS A 1 88 ? 17.185 4.706 -16.890 1.00 73.81 88 LYS A C 1
ATOM 693 O O . LYS A 1 88 ? 17.057 4.744 -15.669 1.00 73.81 88 LYS A O 1
ATOM 698 N N . HIS A 1 89 ? 17.036 5.788 -17.651 1.00 74.62 89 HIS A N 1
ATOM 699 C CA . HIS A 1 89 ? 16.592 7.055 -17.076 1.00 74.62 89 HIS A CA 1
ATOM 700 C C . HIS A 1 89 ? 15.111 6.961 -16.677 1.00 74.62 89 HIS A C 1
ATOM 702 O O . HIS A 1 89 ? 14.299 6.488 -17.480 1.00 74.62 89 HIS A O 1
ATOM 708 N N . PRO A 1 90 ? 14.741 7.396 -15.459 1.00 72.94 90 PRO A N 1
ATOM 709 C CA . PRO A 1 90 ? 13.349 7.419 -15.041 1.00 72.94 90 PRO A CA 1
ATOM 710 C C . PRO A 1 90 ? 12.582 8.388 -15.944 1.00 72.94 90 PRO A C 1
ATOM 712 O O . PRO A 1 90 ? 12.873 9.583 -15.988 1.00 72.94 90 PRO A O 1
ATOM 715 N N . THR A 1 91 ? 11.625 7.859 -16.704 1.00 81.94 91 THR A N 1
ATOM 716 C CA . THR A 1 91 ? 10.725 8.685 -17.514 1.00 81.94 91 THR A CA 1
ATOM 717 C C . THR A 1 91 ? 9.591 9.158 -16.616 1.00 81.94 91 THR A C 1
ATOM 719 O O . THR A 1 91 ? 8.966 8.339 -15.940 1.00 81.94 91 THR A O 1
ATOM 722 N N . TRP A 1 92 ? 9.321 10.465 -16.603 1.00 79.81 92 TRP A N 1
ATOM 723 C CA . TRP A 1 92 ? 8.277 11.058 -15.760 1.00 79.81 92 TRP A CA 1
ATOM 724 C C . TRP A 1 92 ? 6.903 10.414 -15.986 1.00 79.81 92 TRP A C 1
ATOM 726 O O . TRP A 1 92 ? 6.190 10.169 -15.017 1.00 79.81 92 TRP A O 1
ATOM 736 N N . ASP A 1 93 ? 6.584 10.033 -17.225 1.00 83.12 93 ASP A N 1
ATOM 737 C CA . ASP A 1 93 ? 5.329 9.351 -17.564 1.00 83.12 93 ASP A CA 1
ATOM 738 C C . ASP A 1 93 ? 5.196 7.986 -16.878 1.00 83.12 93 ASP A C 1
ATOM 740 O O . ASP A 1 93 ? 4.152 7.676 -16.310 1.00 83.12 93 ASP A O 1
ATOM 744 N N . ALA A 1 94 ? 6.269 7.189 -16.859 1.00 80.25 94 ALA A N 1
ATOM 745 C CA . ALA A 1 94 ? 6.275 5.884 -16.199 1.00 80.25 94 ALA A CA 1
ATOM 746 C C . ALA A 1 94 ? 6.143 6.023 -14.675 1.00 80.25 94 ALA A C 1
ATOM 748 O O . ALA A 1 94 ? 5.457 5.232 -14.028 1.00 80.25 94 ALA A O 1
ATOM 749 N N . LEU A 1 95 ? 6.765 7.059 -14.103 1.00 83.19 95 LEU A N 1
ATOM 750 C CA . LEU A 1 95 ? 6.672 7.341 -12.675 1.00 83.19 95 LEU A CA 1
ATOM 751 C C . LEU A 1 95 ? 5.246 7.749 -12.279 1.00 83.19 95 LEU A C 1
ATOM 753 O O . LEU A 1 95 ? 4.709 7.232 -11.300 1.00 83.19 95 LEU A O 1
ATOM 757 N N . VAL A 1 96 ? 4.619 8.642 -13.048 1.00 86.25 96 VAL A N 1
ATOM 758 C CA . VAL A 1 96 ? 3.251 9.114 -12.789 1.00 86.25 96 VAL A CA 1
ATOM 759 C C . VAL A 1 96 ? 2.227 8.002 -13.001 1.00 86.25 96 VAL A C 1
ATOM 761 O O . VAL A 1 96 ? 1.345 7.849 -12.161 1.00 86.25 96 VAL A O 1
ATOM 764 N N . ASP A 1 97 ? 2.361 7.180 -14.043 1.00 87.56 97 ASP A N 1
ATOM 765 C CA . ASP A 1 97 ? 1.479 6.028 -14.289 1.00 87.56 97 ASP A CA 1
ATOM 766 C C . ASP A 1 97 ? 1.529 5.018 -13.125 1.00 87.56 97 ASP A C 1
ATOM 768 O O . ASP A 1 97 ? 0.511 4.524 -12.616 1.00 87.56 97 ASP A O 1
ATOM 772 N N . ARG A 1 98 ? 2.736 4.785 -12.599 1.00 83.88 98 ARG A N 1
ATOM 773 C CA . ARG A 1 98 ? 2.948 3.899 -11.455 1.00 83.88 98 ARG A CA 1
ATOM 774 C C . ARG A 1 98 ? 2.429 4.484 -10.146 1.00 83.88 98 ARG A C 1
ATOM 776 O O . ARG A 1 98 ? 1.810 3.763 -9.366 1.00 83.88 98 ARG A O 1
ATOM 783 N N . MET A 1 99 ? 2.649 5.772 -9.893 1.00 86.62 99 MET A N 1
ATOM 784 C CA . MET A 1 99 ? 2.137 6.444 -8.694 1.00 86.62 99 MET A CA 1
ATOM 785 C C . MET A 1 99 ? 0.612 6.594 -8.734 1.00 86.62 99 MET A C 1
ATOM 787 O O . MET A 1 99 ? -0.043 6.382 -7.715 1.00 86.62 99 MET A O 1
ATOM 791 N N . GLY A 1 100 ? 0.042 6.884 -9.906 1.00 87.31 100 GLY A N 1
ATOM 792 C CA . GLY A 1 100 ? -1.397 7.034 -10.114 1.00 87.31 100 GLY A CA 1
ATOM 793 C C . GLY A 1 100 ? -2.172 5.752 -9.819 1.00 87.31 100 GLY A C 1
ATOM 794 O O . GLY A 1 100 ? -3.252 5.811 -9.238 1.00 87.31 100 GLY A O 1
ATOM 795 N N . SER A 1 101 ? -1.597 4.590 -10.137 1.00 86.25 101 SER A N 1
ATOM 796 C CA . SER A 1 101 ? -2.173 3.287 -9.782 1.00 86.25 101 SER A CA 1
ATOM 797 C C . SER A 1 101 ? -1.776 2.807 -8.378 1.00 86.25 101 SER A C 1
ATOM 799 O O . SER A 1 101 ? -2.596 2.222 -7.673 1.00 86.25 101 SER A O 1
ATOM 801 N N . GLY A 1 102 ? -0.546 3.071 -7.928 1.00 83.50 102 GLY A N 1
ATOM 802 C CA . GLY A 1 102 ? -0.015 2.566 -6.658 1.00 83.50 102 GLY A CA 1
ATOM 803 C C . GLY A 1 102 ? -0.579 3.254 -5.413 1.00 83.50 102 GLY A C 1
ATOM 804 O O . GLY A 1 102 ? -0.944 2.579 -4.450 1.00 83.50 102 GLY A O 1
ATOM 805 N N . VAL A 1 103 ? -0.691 4.585 -5.424 1.00 85.75 103 VAL A N 1
ATOM 806 C CA . VAL A 1 103 ? -1.192 5.373 -4.283 1.00 85.75 103 VAL A CA 1
ATOM 807 C C . VAL A 1 103 ? -2.616 4.984 -3.858 1.00 85.75 103 VAL A C 1
ATOM 809 O O . VAL A 1 103 ? -2.810 4.746 -2.665 1.00 85.75 103 VAL A O 1
ATOM 812 N N . PRO A 1 104 ? -3.617 4.860 -4.754 1.00 86.75 104 PRO A N 1
ATOM 813 C CA . PRO A 1 104 ? -4.966 4.476 -4.335 1.00 86.75 104 PRO A CA 1
ATOM 814 C C . PRO A 1 104 ? -5.027 3.040 -3.798 1.00 86.75 104 PRO A C 1
ATOM 816 O O . PRO A 1 104 ? -5.752 2.778 -2.842 1.00 86.75 104 PRO A O 1
ATOM 819 N N . ILE A 1 105 ? -4.232 2.120 -4.353 1.00 86.88 105 ILE A N 1
ATOM 820 C CA . ILE A 1 105 ? -4.154 0.732 -3.876 1.00 86.88 105 ILE A CA 1
ATOM 821 C C . ILE A 1 105 ? -3.602 0.683 -2.449 1.00 86.88 105 ILE A C 1
ATOM 823 O O . ILE A 1 105 ? -4.181 0.013 -1.594 1.00 86.88 105 ILE A O 1
ATOM 827 N N . ILE A 1 106 ? -2.521 1.421 -2.170 1.00 85.06 106 ILE A N 1
ATOM 828 C CA . ILE A 1 106 ? -1.988 1.549 -0.807 1.00 85.06 106 ILE A CA 1
ATOM 829 C C . ILE A 1 106 ? -3.009 2.218 0.101 1.00 85.06 106 ILE A C 1
ATOM 831 O O . ILE A 1 106 ? -3.187 1.767 1.223 1.00 85.06 106 ILE A O 1
ATOM 835 N N . SER A 1 107 ? -3.678 3.270 -0.369 1.00 82.94 107 SER A N 1
ATOM 836 C CA . SER A 1 107 ? -4.669 3.996 0.423 1.00 82.94 107 SER A CA 1
ATOM 837 C C . SER A 1 107 ? -5.778 3.066 0.915 1.00 82.94 107 SER A C 1
ATOM 839 O O . SER A 1 107 ? -6.036 2.992 2.114 1.00 82.94 107 SER A O 1
ATOM 841 N N . ILE A 1 108 ? -6.344 2.257 0.014 1.00 84.94 108 ILE A N 1
ATOM 842 C CA . ILE A 1 108 ? -7.341 1.238 0.360 1.00 84.94 108 ILE A CA 1
ATOM 843 C C . ILE A 1 108 ? -6.748 0.202 1.318 1.00 84.94 108 ILE A C 1
ATOM 845 O O . ILE A 1 108 ? -7.383 -0.160 2.304 1.00 84.94 108 ILE A O 1
ATOM 849 N N . PHE A 1 109 ? -5.531 -0.273 1.050 1.00 82.81 109 PHE A N 1
ATOM 850 C CA . PHE A 1 109 ? -4.881 -1.281 1.881 1.00 82.81 109 PHE A CA 1
ATOM 851 C C . PHE A 1 109 ? -4.621 -0.784 3.309 1.00 82.81 109 PHE A C 1
ATOM 853 O O . PHE A 1 109 ? -4.913 -1.499 4.265 1.00 82.81 109 PHE A O 1
ATOM 860 N N . VAL A 1 110 ? -4.114 0.440 3.468 1.00 80.44 110 VAL A N 1
ATOM 861 C CA . VAL A 1 110 ? -3.835 1.066 4.766 1.00 80.44 110 VAL A CA 1
ATOM 862 C C . VAL A 1 110 ? -5.136 1.336 5.505 1.00 80.44 110 VAL A C 1
ATOM 864 O O . VAL A 1 110 ? -5.259 0.891 6.640 1.00 80.44 110 VAL A O 1
ATOM 867 N N . PHE A 1 111 ? -6.119 1.959 4.848 1.00 78.19 111 PHE A N 1
ATOM 868 C CA . PHE A 1 111 ? -7.440 2.215 5.426 1.00 78.19 111 PHE A CA 1
ATOM 869 C C . PHE A 1 111 ? -8.089 0.928 5.945 1.00 78.19 111 PHE A C 1
ATOM 871 O O . PHE A 1 111 ? -8.587 0.852 7.064 1.00 78.19 111 PHE A O 1
ATOM 878 N N . TYR A 1 112 ? -8.024 -0.137 5.154 1.00 74.88 112 TYR A N 1
ATOM 879 C CA . TYR A 1 112 ? -8.610 -1.412 5.536 1.00 74.88 112 TYR A CA 1
ATOM 880 C C . TYR A 1 112 ? -7.820 -2.130 6.642 1.00 74.88 112 TYR A C 1
ATOM 882 O O . TYR A 1 112 ? -8.401 -2.823 7.479 1.00 74.88 112 TYR A O 1
ATOM 890 N N . THR A 1 113 ? -6.500 -1.938 6.682 1.00 74.69 113 THR A N 1
ATOM 891 C CA . THR A 1 113 ? -5.628 -2.477 7.735 1.00 74.69 113 THR A CA 1
ATOM 892 C C . THR A 1 113 ? -5.822 -1.7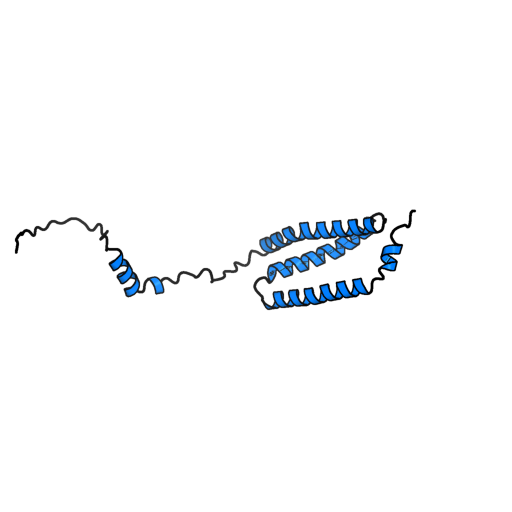45 9.067 1.00 74.69 113 THR A C 1
ATOM 894 O O . THR A 1 113 ? -5.737 -2.379 10.118 1.00 74.69 113 THR A O 1
ATOM 897 N N . THR A 1 114 ? -6.115 -0.440 9.053 1.00 70.50 114 THR A N 1
ATOM 898 C CA . THR A 1 114 ? -6.393 0.350 10.264 1.00 70.50 114 THR A CA 1
ATOM 899 C C . THR A 1 114 ? -7.786 0.097 10.823 1.00 70.50 114 THR A C 1
ATOM 901 O O . THR A 1 114 ? -7.921 -0.050 12.036 1.00 70.50 114 THR A O 1
ATOM 904 N N . HIS A 1 115 ? -8.785 -0.043 9.951 1.00 65.88 115 HIS A N 1
ATOM 905 C CA . HIS A 1 115 ? -10.191 -0.166 10.337 1.00 65.88 115 HIS A CA 1
ATOM 906 C C . HIS A 1 115 ? -10.525 -1.491 11.046 1.00 65.88 115 HIS A C 1
ATOM 908 O O . HIS A 1 115 ? -11.358 -1.544 11.944 1.00 65.88 115 HIS A O 1
ATOM 914 N N . TYR A 1 116 ? -9.888 -2.607 10.672 1.00 63.81 116 TYR A N 1
ATOM 915 C CA . TYR A 1 116 ? -10.282 -3.946 11.146 1.00 63.81 116 TYR A CA 1
ATOM 916 C C . TYR A 1 116 ? -9.372 -4.536 12.231 1.00 63.81 116 TYR A C 1
ATOM 918 O O . TYR A 1 116 ? -9.231 -5.759 12.331 1.00 63.81 116 TYR A O 1
ATOM 926 N N . LYS A 1 117 ? -8.782 -3.692 13.084 1.00 57.75 117 LYS A N 1
ATOM 927 C CA . LYS A 1 117 ? -7.897 -4.136 14.177 1.00 57.75 117 LYS A CA 1
ATOM 928 C C . LYS A 1 117 ? -8.574 -5.123 15.147 1.00 57.75 117 LYS A C 1
ATOM 930 O O . LYS A 1 117 ? -7.898 -5.990 15.693 1.00 57.75 117 LYS A O 1
ATOM 935 N N . ALA A 1 118 ? -9.899 -5.046 15.298 1.00 61.16 118 ALA A N 1
ATOM 936 C CA . ALA A 1 118 ? -10.687 -5.887 16.203 1.00 61.16 118 ALA A CA 1
ATOM 937 C C . ALA A 1 118 ? -11.053 -7.282 15.645 1.00 61.16 118 ALA A C 1
ATOM 939 O O . ALA A 1 118 ? -11.378 -8.204 16.398 1.00 61.16 118 ALA A O 1
ATOM 940 N N . TYR A 1 119 ? -10.990 -7.494 14.325 1.00 71.94 119 TYR A N 1
ATOM 941 C CA . TYR A 1 119 ? -11.529 -8.710 13.711 1.00 71.94 119 TYR A CA 1
ATOM 942 C C . TYR A 1 119 ? -10.441 -9.751 13.429 1.00 71.94 119 TYR A C 1
ATOM 944 O O . TYR A 1 119 ? -9.737 -9.704 12.420 1.00 71.94 119 TYR A O 1
ATOM 952 N N . ARG A 1 120 ? -10.394 -10.801 14.258 1.00 75.50 120 ARG A N 1
ATOM 953 C CA . ARG A 1 120 ? -9.478 -11.958 14.123 1.00 75.50 120 ARG A CA 1
ATOM 954 C C . ARG A 1 120 ? -9.522 -12.634 12.739 1.00 75.50 120 ARG A C 1
ATOM 956 O O . ARG A 1 120 ? -8.537 -13.224 12.303 1.00 75.50 120 ARG A O 1
ATOM 963 N N . LYS A 1 121 ? -10.649 -12.510 12.025 1.00 77.94 121 LYS A N 1
ATOM 964 C CA . LYS A 1 121 ? -10.818 -12.978 10.637 1.00 77.94 121 LYS A CA 1
ATOM 965 C C . LYS A 1 121 ? -9.986 -12.173 9.636 1.00 77.94 121 LYS A C 1
ATOM 967 O O . LYS A 1 121 ? -9.403 -12.766 8.736 1.00 77.94 121 LYS A O 1
ATOM 972 N N . MET A 1 122 ? -9.896 -10.855 9.810 1.00 77.12 122 MET A N 1
ATOM 973 C CA . MET A 1 122 ? -9.125 -9.981 8.923 1.00 77.12 122 MET A CA 1
ATOM 974 C C . MET A 1 122 ? -7.628 -10.181 9.102 1.00 77.12 122 MET A C 1
ATOM 976 O O . MET A 1 122 ? -6.900 -10.269 8.117 1.00 77.12 122 MET A O 1
ATOM 980 N N . GLN A 1 123 ? -7.181 -10.382 10.342 1.00 79.56 123 GLN A N 1
ATOM 981 C CA . GLN A 1 123 ? -5.799 -10.759 10.625 1.00 79.56 123 GLN A CA 1
ATOM 982 C C . GLN A 1 123 ? -5.427 -12.101 9.974 1.00 79.56 123 GLN A C 1
ATOM 984 O O . GLN A 1 123 ? -4.369 -12.213 9.358 1.00 79.56 123 GLN A O 1
ATOM 989 N N . LEU A 1 124 ? -6.306 -13.109 10.055 1.00 87.00 124 LEU A N 1
ATOM 990 C CA . LEU A 1 124 ? -6.083 -14.402 9.402 1.00 87.00 124 LEU A CA 1
ATOM 991 C C . LEU A 1 124 ? -6.110 -14.287 7.871 1.00 87.00 124 LEU A C 1
ATOM 993 O O . LEU A 1 124 ? -5.285 -14.899 7.197 1.00 87.00 124 LEU A O 1
ATOM 997 N N . PHE A 1 125 ? -7.008 -13.473 7.316 1.00 86.50 125 PHE A N 1
ATOM 998 C CA . PHE A 1 125 ? -7.059 -13.195 5.883 1.00 86.50 125 PHE A CA 1
ATOM 999 C C . PHE A 1 125 ? -5.764 -12.545 5.384 1.00 86.50 125 PHE A C 1
ATOM 1001 O O . PHE A 1 125 ? -5.148 -13.060 4.453 1.00 86.50 125 PHE A O 1
ATOM 1008 N N . LEU A 1 126 ? -5.308 -11.469 6.034 1.00 84.12 126 LEU A N 1
ATOM 1009 C CA . LEU A 1 126 ? -4.053 -10.791 5.695 1.00 84.12 126 LEU A CA 1
ATOM 1010 C C . LEU A 1 126 ? -2.844 -11.722 5.853 1.00 84.12 126 LEU A C 1
ATOM 1012 O O . LEU A 1 126 ? -1.929 -11.680 5.033 1.00 84.12 126 LEU A O 1
ATOM 1016 N N . PHE A 1 127 ? -2.860 -12.608 6.852 1.00 87.69 127 PHE A N 1
ATOM 1017 C CA . PHE A 1 127 ? -1.823 -13.619 7.048 1.00 87.69 127 PHE A CA 1
ATOM 1018 C C . PHE A 1 127 ? -1.753 -14.617 5.883 1.00 87.69 127 PHE A C 1
ATOM 1020 O O . PHE A 1 127 ? -0.681 -14.835 5.318 1.00 87.69 127 PHE A O 1
ATOM 1027 N N . VAL A 1 128 ? -2.892 -15.179 5.466 1.00 92.06 128 VAL A N 1
ATOM 1028 C CA . VAL A 1 128 ? -2.957 -16.096 4.315 1.00 92.06 128 VAL A CA 1
ATOM 1029 C C . VAL A 1 128 ? -2.554 -15.382 3.026 1.00 92.06 128 VAL A C 1
ATOM 1031 O O . VAL A 1 128 ? -1.776 -15.922 2.239 1.00 92.06 128 VAL A O 1
ATOM 1034 N N . LEU A 1 129 ? -3.025 -14.151 2.821 1.00 88.88 129 LEU A N 1
ATOM 1035 C CA . LEU A 1 129 ? -2.676 -13.339 1.656 1.00 88.88 129 LEU A CA 1
ATOM 1036 C C . LEU A 1 129 ? -1.166 -13.052 1.619 1.00 88.88 129 LEU A C 1
ATOM 1038 O O . LEU A 1 129 ? -0.547 -13.172 0.564 1.00 88.88 129 LEU A O 1
ATOM 1042 N N . GLY A 1 130 ? -0.550 -12.783 2.773 1.00 89.50 130 GLY A N 1
ATOM 1043 C CA . GLY A 1 130 ? 0.899 -12.642 2.923 1.00 89.50 130 GLY A CA 1
ATOM 1044 C C . GLY A 1 130 ? 1.670 -13.909 2.542 1.00 89.50 130 GLY A C 1
ATOM 1045 O O . GLY A 1 130 ? 2.614 -13.830 1.756 1.00 89.50 130 GLY A O 1
ATOM 1046 N N . ILE A 1 131 ? 1.237 -15.084 3.016 1.00 94.50 131 ILE A N 1
ATOM 1047 C CA . ILE A 1 131 ? 1.852 -16.376 2.658 1.00 94.50 131 ILE A CA 1
ATOM 1048 C C . ILE A 1 131 ? 1.764 -16.618 1.150 1.00 94.50 131 ILE A C 1
ATOM 1050 O O . ILE A 1 131 ? 2.757 -16.995 0.524 1.00 94.50 131 ILE A O 1
ATOM 1054 N N . LEU A 1 132 ? 0.595 -16.386 0.551 1.00 93.81 132 LEU A N 1
ATOM 1055 C CA . LEU A 1 132 ? 0.384 -16.574 -0.884 1.00 93.81 132 LEU A CA 1
ATOM 1056 C C . LEU A 1 132 ? 1.215 -15.587 -1.710 1.00 93.81 132 LEU A C 1
ATOM 1058 O O . LEU A 1 132 ? 1.842 -15.987 -2.691 1.00 93.81 132 LEU A O 1
ATOM 1062 N N . SER A 1 133 ? 1.259 -14.318 -1.300 1.00 90.69 133 SER A N 1
ATOM 1063 C CA . SER A 1 133 ? 2.049 -13.270 -1.951 1.00 90.69 133 SER A CA 1
ATOM 1064 C C . SER A 1 133 ? 3.548 -13.581 -1.903 1.00 90.69 133 SER A C 1
ATOM 1066 O O . SER A 1 133 ? 4.205 -13.605 -2.945 1.00 90.69 133 SER A O 1
ATOM 1068 N N . GLY A 1 134 ? 4.081 -13.924 -0.725 1.00 90.06 134 GLY A N 1
ATOM 1069 C CA . GLY A 1 134 ? 5.488 -14.293 -0.550 1.00 90.06 134 GLY A CA 1
ATOM 1070 C C . GLY A 1 134 ? 5.864 -15.550 -1.336 1.00 90.06 134 GLY A C 1
ATOM 1071 O O . GLY A 1 134 ? 6.879 -15.574 -2.034 1.00 90.06 134 GLY A O 1
ATOM 1072 N N . SER A 1 135 ? 4.999 -16.567 -1.311 1.00 92.88 135 SER A N 1
ATOM 1073 C CA . SER A 1 135 ? 5.190 -17.801 -2.084 1.00 92.88 135 SER A CA 1
ATOM 1074 C C . SER A 1 135 ? 5.187 -17.531 -3.593 1.00 92.88 135 SER A C 1
ATOM 1076 O O . SER A 1 135 ? 6.029 -18.059 -4.321 1.00 92.88 135 SER A O 1
ATOM 1078 N N . ARG A 1 136 ? 4.288 -16.662 -4.079 1.00 88.75 136 ARG A N 1
ATOM 1079 C CA . ARG A 1 136 ? 4.248 -16.232 -5.485 1.00 88.75 136 ARG A CA 1
ATOM 1080 C C . ARG A 1 136 ? 5.495 -15.439 -5.873 1.00 88.75 136 ARG A C 1
ATOM 1082 O O . ARG A 1 136 ? 6.021 -15.665 -6.960 1.00 88.75 136 ARG A O 1
ATOM 1089 N N . MET A 1 137 ? 5.977 -14.543 -5.013 1.00 87.31 137 MET A N 1
ATOM 1090 C CA . MET A 1 137 ? 7.209 -13.785 -5.250 1.00 87.31 137 MET A CA 1
ATOM 1091 C C . MET A 1 137 ? 8.414 -14.721 -5.384 1.00 87.31 137 MET A C 1
ATOM 1093 O O . MET A 1 137 ? 9.149 -14.619 -6.362 1.00 87.31 137 MET A O 1
ATOM 1097 N N . LEU A 1 138 ? 8.574 -15.681 -4.467 1.00 88.56 138 LEU A N 1
ATOM 1098 C CA . LEU A 1 138 ? 9.636 -16.693 -4.530 1.00 88.56 138 LEU A CA 1
ATOM 1099 C C . LEU A 1 138 ? 9.546 -17.551 -5.794 1.00 88.56 138 LEU A C 1
ATOM 1101 O O . LEU A 1 138 ? 10.554 -17.823 -6.441 1.00 88.56 138 LEU A O 1
ATOM 1105 N N . TYR A 1 139 ? 8.336 -17.943 -6.182 1.00 88.88 139 TYR A N 1
ATOM 1106 C CA . TYR A 1 139 ? 8.113 -18.694 -7.410 1.00 88.88 139 TYR A CA 1
ATOM 1107 C C . TYR A 1 139 ? 8.501 -17.903 -8.669 1.00 88.88 139 TYR A C 1
ATOM 1109 O O . TYR A 1 139 ? 9.140 -18.451 -9.569 1.00 88.88 139 TYR A O 1
ATOM 1117 N N . LEU A 1 140 ? 8.145 -16.616 -8.730 1.00 84.25 140 LEU A N 1
ATOM 1118 C CA . LEU A 1 140 ? 8.536 -15.725 -9.824 1.00 84.25 140 LEU A CA 1
ATOM 1119 C C . LEU A 1 140 ? 10.045 -15.486 -9.846 1.00 84.25 140 LEU A C 1
ATOM 1121 O O . LEU A 1 140 ? 10.627 -15.498 -10.924 1.00 84.25 140 LEU A O 1
ATOM 1125 N N . LEU A 1 141 ? 10.680 -15.328 -8.684 1.00 82.69 141 LEU A N 1
ATOM 1126 C CA . LEU A 1 141 ? 12.130 -15.184 -8.573 1.00 82.69 141 LEU A CA 1
ATOM 1127 C C . LEU A 1 141 ? 12.852 -16.435 -9.092 1.00 82.69 141 LEU A C 1
ATOM 1129 O O . LEU A 1 141 ? 13.803 -16.320 -9.852 1.00 82.69 141 LEU A O 1
ATOM 1133 N N . ASN A 1 142 ? 12.364 -17.627 -8.734 1.00 84.75 142 ASN A N 1
ATOM 1134 C CA . ASN A 1 142 ? 12.950 -18.895 -9.169 1.00 84.75 142 ASN A CA 1
ATOM 1135 C C . ASN A 1 142 ? 12.763 -19.150 -10.679 1.00 84.75 142 ASN A C 1
ATOM 1137 O O . ASN A 1 142 ? 13.626 -19.734 -11.327 1.00 84.75 142 ASN A O 1
ATOM 1141 N N . ARG A 1 143 ? 11.641 -18.704 -11.265 1.00 80.44 143 ARG A N 1
ATOM 1142 C CA . ARG A 1 143 ? 11.423 -18.754 -12.725 1.00 80.44 143 ARG A CA 1
ATOM 1143 C C . ARG A 1 143 ? 12.102 -17.618 -13.487 1.00 80.44 143 ARG A C 1
ATOM 1145 O O . ARG A 1 143 ? 12.330 -17.752 -14.689 1.00 80.44 143 ARG A O 1
ATOM 1152 N N . GLY A 1 144 ? 12.375 -16.498 -12.827 1.00 72.25 144 GLY A N 1
ATOM 1153 C CA . GLY A 1 144 ? 13.106 -15.375 -13.387 1.00 72.25 144 GLY A CA 1
ATOM 1154 C C . GLY A 1 144 ? 14.526 -15.825 -13.675 1.00 72.25 144 GLY A C 1
ATOM 1155 O O . GLY A 1 144 ? 15.315 -16.026 -12.762 1.00 72.25 144 GLY A O 1
ATOM 1156 N N . SER A 1 145 ? 14.842 -16.037 -14.951 1.00 60.19 145 SER A N 1
ATOM 1157 C CA . SER A 1 145 ? 16.161 -16.504 -15.364 1.00 60.19 145 SER A CA 1
ATOM 1158 C C . SER A 1 145 ? 17.229 -15.542 -14.839 1.00 60.19 145 SER A C 1
ATOM 1160 O O . SER A 1 145 ? 17.364 -14.421 -15.328 1.00 60.19 145 SER A O 1
ATOM 1162 N N . TRP A 1 146 ? 17.989 -15.980 -13.833 1.00 59.38 146 TRP A N 1
ATOM 1163 C CA . TRP A 1 146 ? 19.141 -15.268 -13.268 1.00 59.38 146 TRP A CA 1
ATOM 1164 C C . TRP A 1 146 ? 20.125 -14.814 -14.364 1.00 59.38 146 TRP A C 1
ATOM 1166 O O . TRP A 1 146 ? 20.711 -13.737 -14.282 1.00 59.38 146 TRP A O 1
ATOM 1176 N N . LEU A 1 147 ? 20.188 -15.570 -15.466 1.00 58.72 147 LEU A N 1
ATOM 1177 C CA . LEU A 1 147 ? 20.918 -15.235 -16.690 1.00 58.72 147 LEU A CA 1
ATOM 1178 C C . LEU A 1 147 ? 20.407 -13.976 -17.409 1.00 58.72 147 LEU A C 1
ATOM 1180 O O . LEU A 1 147 ? 21.209 -13.263 -18.001 1.00 58.72 147 LEU A O 1
ATOM 1184 N N . VAL A 1 148 ? 19.103 -13.684 -17.392 1.00 64.06 148 VAL A N 1
ATOM 1185 C CA . VAL A 1 148 ? 18.542 -12.466 -18.010 1.00 64.06 148 VAL A CA 1
ATOM 1186 C C . VAL A 1 148 ? 18.893 -11.238 -17.178 1.00 64.06 148 VAL A C 1
ATOM 1188 O O . VAL A 1 148 ? 19.282 -10.224 -17.745 1.00 64.06 148 VAL A O 1
ATOM 1191 N N . ASN A 1 149 ? 18.844 -11.360 -15.849 1.00 65.81 149 ASN A N 1
ATOM 1192 C CA . ASN A 1 149 ? 19.205 -10.274 -14.940 1.00 65.81 149 ASN A CA 1
ATOM 1193 C C . ASN A 1 149 ? 20.718 -9.972 -15.000 1.00 65.81 149 ASN A C 1
ATOM 1195 O O . ASN A 1 149 ? 21.126 -8.818 -15.061 1.00 65.81 149 ASN A O 1
ATOM 1199 N N . MET A 1 150 ? 21.563 -11.007 -15.119 1.00 64.25 150 MET A N 1
ATOM 1200 C CA . MET A 1 150 ? 23.006 -10.831 -15.339 1.00 64.25 150 MET A CA 1
ATOM 1201 C C . MET A 1 150 ? 23.368 -10.287 -16.729 1.00 64.25 150 MET A C 1
ATOM 1203 O O . MET A 1 150 ? 24.365 -9.587 -16.855 1.00 64.25 150 MET A O 1
ATOM 1207 N N . ARG A 1 151 ? 22.563 -10.552 -17.768 1.00 61.53 151 ARG A N 1
ATOM 1208 C CA . ARG A 1 151 ? 22.756 -9.978 -19.117 1.00 61.53 151 ARG A CA 1
ATOM 1209 C C . ARG A 1 151 ? 22.338 -8.511 -19.234 1.00 61.53 151 ARG A C 1
ATOM 1211 O O . ARG A 1 151 ? 22.673 -7.874 -20.226 1.00 61.53 151 ARG A O 1
ATOM 1218 N N . GLN A 1 152 ? 21.575 -7.996 -18.273 1.00 62.41 152 GLN A N 1
ATOM 1219 C CA . GLN A 1 152 ? 21.157 -6.593 -18.229 1.00 62.41 152 GLN A CA 1
ATOM 1220 C C . GLN A 1 152 ? 22.192 -5.688 -17.545 1.00 62.41 152 GLN A C 1
ATOM 1222 O O . GLN A 1 152 ? 22.089 -4.469 -17.657 1.00 62.41 152 GLN A O 1
ATOM 1227 N N . VAL A 1 153 ? 23.212 -6.266 -16.902 1.00 59.94 153 VAL A N 1
ATOM 1228 C CA . VAL A 1 153 ? 24.422 -5.535 -16.517 1.00 59.94 153 VAL A CA 1
ATOM 1229 C C . VAL A 1 153 ? 25.292 -5.401 -17.773 1.00 59.94 153 VAL A C 1
ATOM 1231 O O . VAL A 1 153 ? 25.611 -6.425 -18.383 1.00 59.94 153 VAL A O 1
ATOM 1234 N N . PRO A 1 154 ? 25.674 -4.185 -18.206 1.00 56.75 154 PRO A N 1
ATOM 1235 C CA . PRO A 1 154 ? 26.592 -4.035 -19.324 1.00 56.75 154 PRO A CA 1
ATOM 1236 C C . PRO A 1 154 ? 27.912 -4.717 -18.965 1.00 56.75 154 PRO A C 1
ATOM 1238 O O . PRO A 1 154 ? 28.552 -4.381 -17.968 1.00 56.75 154 PRO A O 1
ATOM 1241 N N . SER A 1 155 ? 28.315 -5.690 -19.779 1.00 54.69 155 SER A N 1
ATOM 1242 C CA . SER A 1 155 ? 29.642 -6.294 -19.748 1.00 54.69 155 SER A CA 1
ATOM 1243 C C . SER A 1 155 ? 30.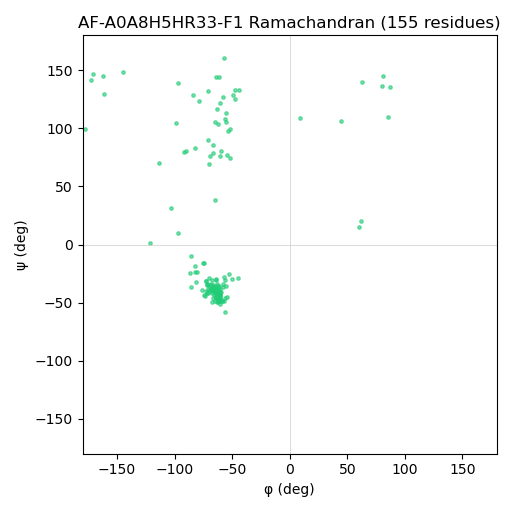663 -5.278 -20.265 1.00 54.69 155 SER A C 1
ATOM 1245 O O . SER A 1 155 ? 31.177 -5.418 -21.369 1.00 54.69 155 SER A O 1
ATOM 1247 N N . ASN A 1 156 ? 30.907 -4.220 -19.498 1.00 50.38 156 ASN A N 1
ATOM 1248 C CA . ASN A 1 156 ? 32.005 -3.300 -19.747 1.00 50.38 156 ASN A CA 1
ATOM 1249 C C . ASN A 1 156 ? 33.217 -3.797 -18.947 1.00 50.38 156 ASN A C 1
ATOM 1251 O O . ASN A 1 156 ? 33.495 -3.319 -17.847 1.00 50.38 156 ASN A O 1
ATOM 1255 N N . CYS A 1 157 ? 33.888 -4.802 -19.510 1.00 44.66 157 CYS A N 1
ATOM 1256 C CA . CYS A 1 157 ? 35.342 -4.919 -19.467 1.00 44.66 157 CYS A CA 1
ATOM 1257 C C . CYS A 1 157 ? 35.862 -4.557 -20.857 1.00 44.66 157 CYS A C 1
ATOM 1259 O O . CYS A 1 157 ? 35.230 -5.014 -21.837 1.00 44.66 157 CYS A O 1
#

Secondary structure (DSSP, 8-state):
-------------------------HHHHHHHHHHTTHHHHS----TTS-------HHHHHHHHHHHHHHHHHHHHHHHHHHHHHTTPPPPHHHHHHHHHHHHHHHHHHHHHHHHTTT-HHHHHHHHHHHHHHHHHHHHHHHHS-HHHHHHTS----

Organism: NCBI:txid117010

InterPro domains:
  IPR056136 Domain of unknown function DUF7719 [PF24841] (122-155)

pLDDT: mean 70.48, std 16.87, range [32.28, 94.5]

Nearest PDB structures (foldseek):
  8i7o-assembly1_F7  TM=2.081E-01  e=9.937E+00  Mus musculus

Radius of gyration: 36.8 Å; Cα contacts (8 Å, |Δi|>4): 40; chains: 1; bounding box: 57×37×112 Å

Mean predicted aligned error: 18.6 Å

Solvent-accessible surface area (backbone atoms only — not comparable to full-atom values): 9822 Å² total; per-residue (Å²): 134,86,83,89,78,91,80,86,87,76,92,84,89,81,95,77,80,92,79,85,71,78,81,65,55,70,70,58,47,55,50,49,48,63,75,65,42,53,72,75,69,52,74,66,76,57,91,72,66,69,73,70,66,71,60,57,68,66,58,50,51,48,54,34,50,64,54,42,55,64,52,50,51,50,51,52,49,50,55,52,50,52,28,58,73,59,75,41,82,81,49,69,67,62,51,50,56,49,47,67,57,46,49,59,54,49,46,55,52,44,46,55,60,64,72,43,75,84,40,71,66,54,56,51,49,54,49,52,50,49,54,53,51,54,53,50,51,52,52,49,55,72,68,46,55,64,68,58,62,58,65,58,49,80,83,82,121

Sequence (157 aa):
MARSRKSKHSQVDSSEEPTGTTEIPEDEQWRLINDSGILNKLTIPRANDSDEEALPLAEEIFNAIVMIIPISSLLLLMEILIHFQYGKHPTWDALVDRMGSGVPIISIFVFYTTHYKAYRKMQLFLFVLGILSGSRMLYLLNRGSWLVNMRQVPSNC

Foldseek 3Di:
DDYDDDDDDDDDDDDDDDPPPPVDPPVVVVVCCVVVCVVVVPPPVPPVPPPPVVPPVVVLLVVLVVVLVVVLVVVLVVLCVVCVLLVHDDDPVVSCVCSVVPSVVSSVVSSVVSPPPPDPVVVVVVVVVVVVVVVVVVVVVVVPPPVVSVVSPPPPD